Protein AF-Q6JDH8-F1 (afdb_monomer_lite)

Secondary structure (DSSP, 8-state):
--EEEPPPPTT-TTTTEEEEEEEEETTEEEEEEEEPPPPGGGHHHHHHHHHHTT--

InterPro domains:
  IPR000242 Tyrosine-specific protein phosphatase, PTPase domain [PF00102] (2-55)
  IPR000242 Tyrosine-specific protein phosphatase, PTPase domain [PR00700] (16-23)
  IPR000242 Tyrosine-specific protein phosphatase, PTPase domain [PR00700] (32-52)
  IPR000242 Tyrosine-specific protein phosphatase, PTPase domain [PS50055] (1-56)
  IPR029021 Protein-tyrosine phosphatase-like [G3DSA:3.90.190.10] (1-56)
  IPR029021 Protein-tyrosine phosphatase-like [SSF52799] (2-56)
  IPR050348 Protein-Tyrosine Phosphatase [PTHR19134] (1-56)

Radius of gyration: 11.79 Å; chains: 1; bounding box: 25×22×33 Å

pLDDT: mean 95.94, std 6.11, range [56.47, 98.38]

Organism: Canis lupus familiaris (NCBI:txid9615)

Structure (mmCIF, N/CA/C/O backbone):
data_AF-Q6JDH8-F1
#
_entry.id   AF-Q6JDH8-F1
#
loop_
_atom_site.group_PDB
_atom_site.id
_atom_site.type_symbol
_atom_site.label_atom_id
_atom_site.label_alt_id
_atom_site.label_comp_id
_atom_site.label_asym_id
_atom_site.label_entity_id
_atom_site.label_seq_id
_atom_site.pdbx_PDB_ins_code
_atom_site.Cartn_x
_atom_site.Cartn_y
_atom_site.Cartn_z
_atom_site.occupancy
_atom_site.B_iso_or_equiv
_atom_site.auth_seq_id
_atom_site.auth_comp_id
_atom_site.auth_asym_id
_atom_site.auth_atom_id
_atom_site.pdbx_PDB_model_num
ATOM 1 N N . SER A 1 1 ? -1.647 -13.860 9.841 1.00 84.62 1 SER A N 1
ATOM 2 C CA . SER A 1 1 ? -0.711 -12.916 9.200 1.00 84.62 1 SER A CA 1
ATOM 3 C C . SER A 1 1 ? -1.393 -11.565 9.088 1.00 84.62 1 SER A C 1
ATOM 5 O O . SER A 1 1 ? -2.571 -11.550 8.749 1.00 84.62 1 SER A O 1
ATOM 7 N N . THR A 1 2 ? -0.702 -10.468 9.405 1.00 96.56 2 THR A N 1
ATOM 8 C CA . THR A 1 2 ? -1.195 -9.083 9.249 1.00 96.56 2 THR A CA 1
ATOM 9 C C . THR A 1 2 ? -0.711 -8.425 7.957 1.00 96.56 2 THR A C 1
ATOM 11 O O . THR A 1 2 ? -1.150 -7.318 7.655 1.00 96.56 2 THR A O 1
ATOM 14 N N . ARG A 1 3 ? 0.166 -9.097 7.195 1.00 97.56 3 ARG A N 1
ATOM 15 C CA . ARG A 1 3 ? 0.717 -8.602 5.929 1.00 97.56 3 ARG A CA 1
ATOM 16 C C . ARG A 1 3 ? -0.402 -8.218 4.961 1.00 97.56 3 ARG A C 1
ATOM 18 O O . ARG A 1 3 ? -1.370 -8.965 4.804 1.00 97.56 3 ARG A O 1
ATOM 25 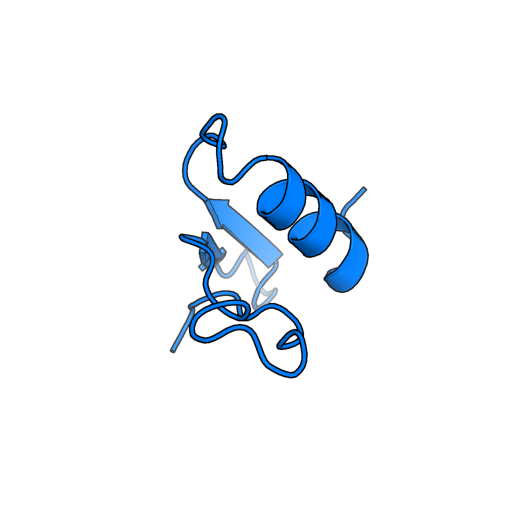N N . VAL A 1 4 ? -0.230 -7.081 4.299 1.00 97.56 4 VAL A N 1
ATOM 26 C CA . VAL A 1 4 ? -1.055 -6.693 3.156 1.00 97.56 4 VAL A CA 1
ATOM 27 C C . VAL A 1 4 ? -0.601 -7.496 1.933 1.00 97.56 4 VAL A C 1
ATOM 29 O O . VAL A 1 4 ? 0.588 -7.533 1.610 1.00 97.56 4 VAL A O 1
ATOM 32 N N . CYS A 1 5 ? -1.537 -8.186 1.285 1.00 97.50 5 CYS A N 1
ATOM 33 C CA . CYS A 1 5 ? -1.270 -8.975 0.084 1.00 97.50 5 CYS A CA 1
ATOM 34 C C . CYS A 1 5 ? -1.933 -8.297 -1.107 1.00 97.50 5 CYS A C 1
ATOM 36 O O . CYS A 1 5 ? -3.144 -8.078 -1.070 1.00 97.50 5 CYS A O 1
ATOM 38 N N . LEU A 1 6 ? -1.151 -8.013 -2.144 1.00 97.69 6 LEU A N 1
ATOM 39 C CA . LEU A 1 6 ? -1.675 -7.489 -3.400 1.00 97.69 6 LEU A CA 1
ATOM 40 C C . LEU A 1 6 ? -2.226 -8.626 -4.264 1.00 97.69 6 LEU A C 1
ATOM 42 O O . LEU A 1 6 ? -1.853 -9.791 -4.086 1.00 97.69 6 LEU A O 1
ATOM 46 N N . GLN A 1 7 ? -3.088 -8.305 -5.227 1.00 97.81 7 GLN A N 1
ATOM 47 C CA . GLN A 1 7 ? -3.501 -9.281 -6.232 1.00 97.81 7 GLN A CA 1
ATOM 48 C C . GLN A 1 7 ? -2.270 -9.755 -7.032 1.00 97.81 7 GLN A C 1
ATOM 50 O O . GLN A 1 7 ? -1.528 -8.924 -7.563 1.00 97.81 7 GLN A O 1
ATOM 55 N N . PRO A 1 8 ? -2.011 -11.070 -7.133 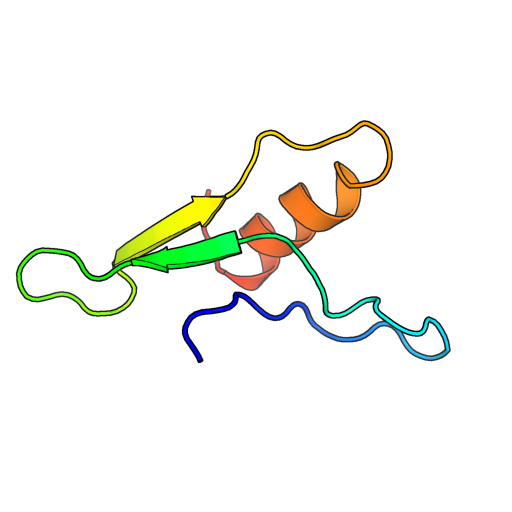1.00 97.31 8 PRO A N 1
ATOM 56 C CA . PRO A 1 8 ? -0.838 -11.570 -7.838 1.00 97.31 8 PRO A CA 1
ATOM 57 C C . PRO A 1 8 ? -0.947 -11.297 -9.341 1.00 97.31 8 PRO A C 1
ATOM 59 O O . PRO A 1 8 ? -1.972 -11.562 -9.975 1.00 97.31 8 PRO A O 1
ATOM 62 N N . ILE A 1 9 ? 0.144 -10.819 -9.931 1.00 97.19 9 ILE A N 1
ATOM 63 C CA . ILE A 1 9 ? 0.270 -10.623 -11.372 1.00 97.19 9 ILE A CA 1
ATOM 64 C C . ILE A 1 9 ? 0.710 -11.948 -11.996 1.00 97.19 9 ILE A C 1
ATOM 66 O O . ILE A 1 9 ? 1.725 -12.543 -11.623 1.00 97.19 9 ILE A O 1
ATOM 70 N N . ARG A 1 10 ? -0.064 -12.436 -12.971 1.00 96.94 10 ARG A N 1
ATOM 71 C CA . ARG A 1 10 ? 0.207 -13.722 -13.624 1.00 96.94 10 ARG A CA 1
ATOM 72 C C . ARG A 1 10 ? 1.598 -13.718 -14.266 1.00 96.94 10 ARG A C 1
ATOM 74 O O . ARG A 1 10 ? 1.874 -12.907 -15.141 1.00 96.94 10 ARG A O 1
ATOM 81 N N . GLY A 1 11 ? 2.426 -14.686 -13.878 1.00 96.44 11 GLY A N 1
ATOM 82 C CA . GLY A 1 11 ? 3.779 -14.859 -14.415 1.00 96.44 11 GLY A CA 1
ATOM 83 C C . GLY A 1 11 ? 4.856 -14.021 -13.723 1.00 96.44 11 GLY A C 1
ATOM 84 O O . GLY A 1 11 ? 6.011 -14.122 -14.122 1.00 96.44 11 GLY A O 1
ATOM 85 N N . VAL A 1 12 ? 4.510 -13.243 -12.691 1.00 97.00 12 VAL A N 1
ATOM 86 C CA . VAL A 1 12 ? 5.469 -12.453 -11.905 1.00 97.00 12 VAL A CA 1
ATOM 87 C C . VAL A 1 12 ? 5.504 -12.981 -10.473 1.00 97.00 12 VAL A C 1
ATOM 89 O O . VAL A 1 12 ? 4.587 -12.747 -9.681 1.00 97.00 12 VAL A O 1
ATOM 92 N N . GLU A 1 13 ? 6.557 -13.724 -10.144 1.00 97.62 13 GLU A N 1
ATOM 93 C CA . GLU A 1 13 ? 6.779 -14.252 -8.796 1.00 97.62 13 GLU A CA 1
ATOM 94 C C . GLU A 1 13 ? 7.008 -13.111 -7.791 1.00 97.62 13 GLU A C 1
ATOM 96 O O . GLU A 1 13 ? 7.689 -12.134 -8.095 1.00 97.62 13 GLU A O 1
ATOM 101 N N . GLY A 1 14 ? 6.405 -13.212 -6.603 1.00 96.50 14 GLY A N 1
ATOM 102 C CA . GLY A 1 14 ? 6.517 -12.198 -5.547 1.00 96.50 14 GLY A CA 1
ATOM 103 C C . GLY A 1 14 ? 5.689 -10.925 -5.764 1.00 96.50 14 GLY A C 1
ATOM 104 O O . GLY A 1 14 ? 5.723 -10.036 -4.919 1.00 96.50 14 GLY A O 1
ATOM 105 N N . SER A 1 15 ? 4.906 -10.838 -6.845 1.00 97.62 15 SER A N 1
ATOM 106 C CA . SER A 1 15 ? 4.061 -9.668 -7.151 1.00 97.62 15 SER A CA 1
ATOM 107 C C . SER A 1 15 ? 2.903 -9.432 -6.170 1.00 97.62 15 SER A C 1
ATOM 109 O O . SER A 1 15 ? 2.207 -8.424 -6.269 1.00 97.62 15 SER A O 1
ATOM 111 N N . ASP A 1 16 ? 2.669 -10.335 -5.220 1.00 97.75 16 ASP A N 1
ATOM 112 C CA . ASP A 1 16 ? 1.696 -10.167 -4.139 1.00 97.75 16 ASP A CA 1
ATOM 113 C C . ASP A 1 16 ? 2.306 -9.504 -2.888 1.00 97.75 16 ASP A C 1
ATOM 115 O O . ASP A 1 16 ? 1.593 -9.260 -1.905 1.00 97.75 16 ASP A O 1
ATOM 119 N N . TYR A 1 17 ? 3.621 -9.264 -2.881 1.00 98.06 17 TYR A N 1
ATOM 120 C CA . TYR A 1 17 ? 4.342 -8.735 -1.732 1.00 98.06 17 TYR A CA 1
ATOM 121 C C . TYR A 1 17 ? 4.439 -7.211 -1.750 1.00 98.06 17 TYR A C 1
ATOM 123 O O . TYR A 1 17 ? 4.914 -6.600 -2.700 1.00 98.06 17 TYR A O 1
ATOM 131 N N . ILE A 1 18 ? 4.090 -6.613 -0.615 1.00 98.31 18 ILE A N 1
ATOM 132 C CA . ILE A 1 18 ? 4.473 -5.257 -0.241 1.00 98.31 18 ILE A CA 1
ATOM 133 C C . ILE A 1 18 ? 4.813 -5.256 1.250 1.00 98.31 18 ILE A C 1
ATOM 135 O O . ILE A 1 18 ? 4.206 -5.991 2.038 1.00 98.31 18 ILE A O 1
ATOM 139 N N . ASN A 1 19 ? 5.795 -4.447 1.654 1.00 98.31 19 ASN A N 1
ATOM 140 C CA . ASN A 1 19 ? 6.173 -4.305 3.060 1.00 98.31 19 ASN A CA 1
ATOM 141 C C . ASN A 1 19 ? 5.178 -3.402 3.805 1.00 98.31 19 ASN A C 1
ATOM 143 O O . ASN A 1 19 ? 5.465 -2.247 4.129 1.00 98.31 19 ASN A O 1
ATOM 147 N N . ALA A 1 20 ? 3.989 -3.952 4.039 1.00 98.19 20 ALA A N 1
ATOM 148 C CA . ALA A 1 20 ? 2.902 -3.300 4.740 1.00 98.19 20 ALA A CA 1
ATOM 149 C C . ALA A 1 20 ? 2.133 -4.297 5.617 1.00 98.19 20 ALA A C 1
ATOM 151 O O . ALA A 1 20 ? 2.049 -5.493 5.320 1.00 98.19 20 ALA A O 1
ATOM 152 N N . SER A 1 21 ? 1.555 -3.808 6.710 1.00 98.38 21 SER A N 1
ATOM 153 C CA . SER A 1 21 ? 0.732 -4.590 7.635 1.00 98.38 21 SER A CA 1
ATOM 154 C C . SER A 1 21 ? -0.529 -3.834 8.035 1.00 98.38 21 SER A C 1
ATOM 156 O O . SER A 1 21 ? -0.489 -2.629 8.279 1.00 98.38 21 SER A O 1
ATOM 158 N N . PHE A 1 22 ? -1.641 -4.555 8.164 1.00 98.19 22 PHE A N 1
ATOM 159 C CA . PHE A 1 22 ? -2.850 -4.029 8.787 1.00 98.19 22 PHE A CA 1
ATOM 160 C C . PHE A 1 22 ? -2.653 -3.849 10.291 1.00 98.19 22 PHE A C 1
ATOM 162 O O . PHE A 1 22 ? -2.128 -4.741 10.962 1.00 98.19 22 PHE A O 1
ATOM 169 N N . ILE A 1 23 ? -3.134 -2.724 10.812 1.00 98.12 23 ILE A N 1
ATOM 170 C CA . ILE A 1 23 ? -3.134 -2.382 12.232 1.00 98.12 23 ILE A CA 1
ATOM 171 C C . ILE A 1 23 ? -4.576 -2.125 12.673 1.00 98.12 23 ILE A C 1
ATOM 173 O O . ILE A 1 23 ? -5.338 -1.424 12.000 1.00 98.12 23 ILE A O 1
ATOM 177 N N . ASP A 1 24 ? -4.951 -2.703 13.809 1.00 98.19 24 ASP A N 1
ATOM 178 C CA . ASP A 1 24 ? -6.262 -2.489 14.414 1.00 98.19 24 ASP A CA 1
ATOM 179 C C . ASP A 1 24 ? -6.340 -1.100 15.062 1.00 98.19 24 ASP A C 1
ATOM 181 O O . ASP A 1 24 ? -5.390 -0.618 15.679 1.00 98.19 24 ASP A O 1
ATOM 185 N N . GLY A 1 25 ? -7.497 -0.457 14.927 1.00 97.44 25 GLY A N 1
ATOM 186 C CA . GLY A 1 25 ? -7.848 0.773 15.628 1.00 97.44 25 GLY A CA 1
ATOM 187 C C . GLY A 1 25 ? -8.749 0.502 16.831 1.00 97.44 25 GLY A C 1
ATOM 188 O O . GLY A 1 25 ? -9.070 -0.641 17.169 1.00 97.44 25 GLY A O 1
ATOM 189 N N . TYR A 1 26 ? -9.220 1.565 17.484 1.00 97.31 26 TYR A N 1
ATOM 190 C CA . TYR A 1 26 ? -10.173 1.417 18.582 1.00 97.31 26 TYR A CA 1
ATOM 191 C C . TYR A 1 26 ? -11.503 0.847 18.070 1.00 97.31 26 TYR A C 1
ATOM 193 O O . TYR A 1 26 ? -12.239 1.520 17.355 1.00 97.3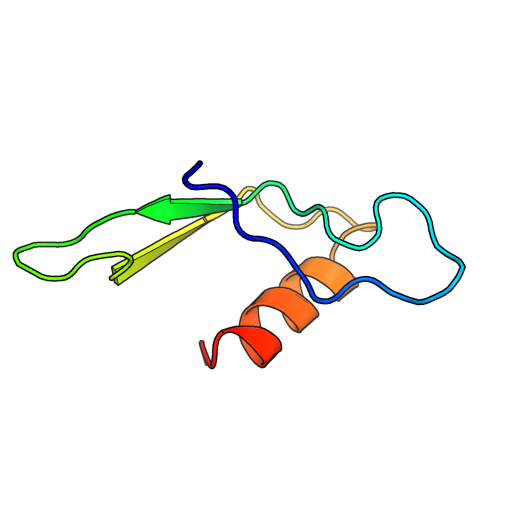1 26 TYR A O 1
ATOM 201 N N . ARG A 1 27 ? -11.816 -0.398 18.459 1.00 96.94 27 ARG A N 1
ATOM 202 C CA . ARG A 1 27 ? -13.039 -1.131 18.064 1.00 96.94 27 ARG A CA 1
ATOM 203 C C . ARG A 1 27 ? -13.213 -1.340 16.550 1.00 96.94 27 ARG A C 1
ATOM 205 O O . ARG A 1 27 ? -14.314 -1.661 16.113 1.00 96.94 27 ARG A O 1
ATOM 212 N N . GLN A 1 28 ? -12.147 -1.219 15.762 1.00 97.25 28 GLN A N 1
ATOM 213 C CA . GLN A 1 28 ? -12.172 -1.451 14.319 1.00 97.25 28 GLN A CA 1
ATOM 214 C C . GLN A 1 28 ? -10.946 -2.268 13.912 1.00 97.25 28 GLN A C 1
ATOM 216 O O . GLN A 1 28 ? -9.815 -1.803 14.037 1.00 97.25 28 GLN A O 1
ATOM 221 N N . GLN A 1 29 ? -11.164 -3.489 13.425 1.00 96.44 29 GLN A N 1
ATOM 222 C CA . GLN A 1 29 ? -10.076 -4.309 12.889 1.00 96.44 29 GLN A CA 1
ATOM 223 C C . GLN A 1 29 ? -9.582 -3.750 11.556 1.00 96.44 29 GLN A C 1
ATOM 225 O O . GLN A 1 29 ? -10.389 -3.259 10.764 1.00 96.44 29 GLN A O 1
ATOM 230 N N . LYS A 1 30 ? -8.272 -3.862 11.299 1.00 95.19 30 LYS A N 1
ATOM 231 C CA . LYS A 1 30 ? -7.624 -3.401 10.057 1.00 95.19 30 LYS A CA 1
ATOM 232 C C . LYS A 1 30 ? -7.957 -1.944 9.703 1.00 95.19 30 LYS A C 1
ATOM 234 O O . LYS A 1 30 ? -8.163 -1.613 8.539 1.00 95.19 30 LYS A O 1
ATOM 239 N N . ALA A 1 31 ? -8.046 -1.087 10.717 1.00 96.75 31 ALA A N 1
ATOM 240 C CA . ALA A 1 31 ? -8.396 0.320 10.546 1.00 96.75 31 ALA A CA 1
ATOM 241 C C . ALA A 1 31 ? -7.307 1.111 9.809 1.00 96.75 31 ALA A C 1
ATOM 243 O O . ALA A 1 31 ? -7.611 2.098 9.146 1.00 96.75 31 ALA A O 1
ATOM 244 N N . TYR A 1 32 ? -6.050 0.676 9.925 1.00 97.00 32 TYR A N 1
ATOM 245 C CA . TYR A 1 32 ? -4.905 1.348 9.322 1.00 97.00 32 TYR A CA 1
ATOM 246 C C . TYR A 1 32 ? -4.015 0.364 8.569 1.00 97.00 32 TYR A C 1
ATOM 248 O O . TYR A 1 32 ? -3.983 -0.832 8.872 1.00 97.00 32 TYR A O 1
ATOM 256 N N . ILE A 1 33 ? -3.234 0.899 7.633 1.00 98.00 33 ILE A N 1
ATOM 257 C CA . ILE A 1 33 ? -2.114 0.206 7.001 1.00 98.00 33 ILE A CA 1
ATOM 258 C C . ILE A 1 33 ? -0.834 0.926 7.418 1.00 98.00 33 ILE A C 1
ATOM 260 O O . ILE A 1 33 ? -0.660 2.110 7.139 1.00 98.00 33 ILE A O 1
ATOM 264 N N . ALA A 1 34 ? 0.065 0.208 8.085 1.00 98.00 34 ALA A N 1
ATOM 265 C CA . ALA A 1 34 ? 1.424 0.667 8.335 1.00 98.00 34 ALA A CA 1
ATOM 266 C C . ALA A 1 34 ? 2.341 0.110 7.242 1.00 98.00 34 ALA A C 1
ATOM 268 O O . ALA A 1 34 ? 2.373 -1.101 7.028 1.00 98.00 34 ALA A O 1
ATOM 269 N N . THR A 1 35 ? 3.082 0.981 6.561 1.00 98.19 35 THR A N 1
ATOM 270 C CA . THR A 1 35 ? 4.002 0.622 5.474 1.00 98.19 35 THR A CA 1
ATOM 271 C C . THR A 1 35 ? 5.271 1.456 5.559 1.00 98.19 35 THR A C 1
ATOM 273 O O . THR A 1 35 ? 5.265 2.560 6.108 1.00 98.19 35 THR A O 1
ATOM 276 N N . GLN A 1 36 ? 6.362 0.939 5.000 1.00 97.94 36 GLN A N 1
AT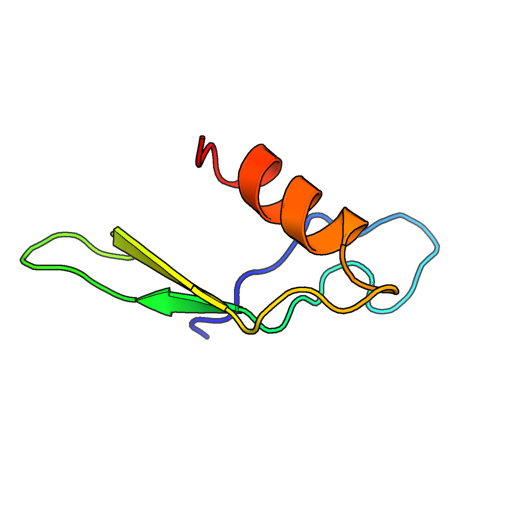OM 277 C CA . GLN A 1 36 ? 7.533 1.766 4.720 1.00 97.94 36 GLN A CA 1
ATOM 278 C C . GLN A 1 36 ? 7.202 2.867 3.700 1.00 97.94 36 GLN A C 1
ATOM 280 O O . GLN A 1 36 ? 6.243 2.746 2.931 1.00 97.94 36 GLN A O 1
ATOM 285 N N . GLY A 1 37 ? 8.044 3.903 3.647 1.00 96.75 37 GLY A N 1
ATOM 286 C CA . GLY A 1 37 ? 8.043 4.823 2.511 1.00 96.75 37 GLY A CA 1
ATOM 287 C C . GLY A 1 37 ? 8.316 4.057 1.206 1.00 96.75 37 GLY A C 1
ATOM 288 O O . GLY A 1 37 ? 9.175 3.162 1.211 1.00 96.75 37 GLY A O 1
ATOM 289 N N . PRO A 1 38 ? 7.588 4.354 0.113 1.00 97.00 38 PRO A N 1
ATOM 290 C CA . PRO A 1 38 ? 7.813 3.681 -1.159 1.00 97.00 38 PRO A CA 1
ATOM 291 C C . PRO A 1 38 ? 9.241 3.935 -1.651 1.00 97.00 38 PRO A C 1
ATOM 293 O O . PRO A 1 38 ? 9.763 5.047 -1.545 1.00 97.00 38 PRO A O 1
ATOM 296 N N . LEU A 1 39 ? 9.869 2.884 -2.175 1.00 97.50 39 LEU A N 1
ATOM 297 C CA . LEU A 1 39 ? 11.135 2.971 -2.898 1.00 97.50 39 LEU A CA 1
ATOM 298 C C . LEU A 1 39 ? 10.839 3.286 -4.369 1.00 97.50 39 LEU A C 1
ATOM 300 O O . LEU A 1 39 ? 9.689 3.191 -4.812 1.00 97.50 39 LEU A O 1
ATOM 304 N N . ALA A 1 40 ? 11.867 3.629 -5.145 1.00 97.50 40 ALA A N 1
ATOM 305 C CA . ALA A 1 40 ? 11.696 3.901 -6.572 1.00 97.50 40 ALA A CA 1
ATOM 306 C C . ALA A 1 40 ? 11.057 2.699 -7.296 1.00 97.50 40 ALA A C 1
ATOM 308 O O . ALA A 1 40 ? 10.131 2.862 -8.083 1.00 97.50 40 ALA A O 1
ATOM 309 N N . GLU A 1 41 ? 11.490 1.491 -6.948 1.00 96.75 41 GLU A N 1
ATOM 310 C CA . GLU A 1 41 ? 11.038 0.218 -7.505 1.00 96.75 41 GLU A CA 1
ATOM 311 C C . GLU A 1 41 ? 9.695 -0.288 -6.949 1.00 96.75 41 GLU A C 1
ATOM 313 O O . GLU A 1 41 ? 9.093 -1.164 -7.557 1.00 96.75 41 GLU A O 1
ATOM 318 N N . THR A 1 42 ? 9.196 0.256 -5.829 1.00 97.62 42 THR A N 1
ATOM 319 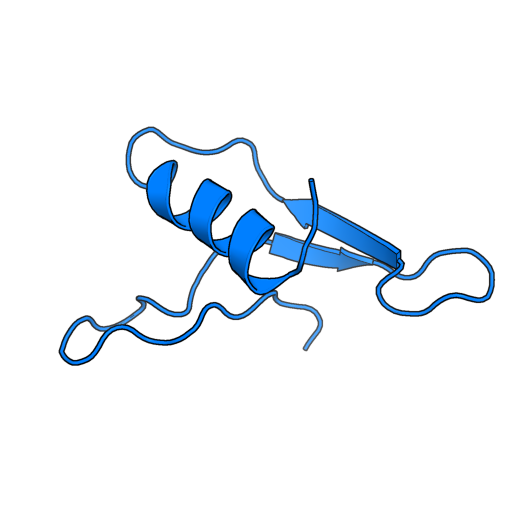C CA . THR A 1 42 ? 7.921 -0.168 -5.204 1.00 97.62 42 THR A CA 1
ATOM 320 C C . THR A 1 42 ? 6.838 0.909 -5.226 1.00 97.62 42 THR A C 1
ATOM 322 O O . THR A 1 42 ? 5.789 0.763 -4.597 1.00 97.62 42 THR A O 1
ATOM 325 N N . THR A 1 43 ? 7.062 2.002 -5.960 1.00 97.81 43 THR A N 1
ATOM 326 C CA . THR A 1 43 ? 6.090 3.099 -6.061 1.00 97.81 43 THR A CA 1
ATOM 327 C C . THR A 1 43 ? 4.784 2.636 -6.717 1.00 97.81 43 THR A C 1
ATOM 329 O O . THR A 1 43 ? 3.707 3.010 -6.257 1.00 97.81 43 THR A O 1
ATOM 332 N N . GLU A 1 44 ? 4.852 1.783 -7.743 1.00 97.31 44 GLU A N 1
ATOM 333 C CA . GLU A 1 44 ? 3.654 1.226 -8.389 1.00 97.31 44 GLU A CA 1
ATOM 334 C C . GLU A 1 44 ? 2.877 0.292 -7.453 1.00 97.31 44 GLU A C 1
ATOM 336 O O . GLU A 1 44 ? 1.657 0.415 -7.338 1.00 97.31 44 GLU A O 1
ATOM 341 N N . ASP A 1 45 ? 3.573 -0.581 -6.720 1.00 97.81 45 ASP A N 1
ATOM 342 C CA . ASP A 1 45 ? 2.952 -1.477 -5.738 1.00 97.81 45 ASP A CA 1
ATOM 343 C C . ASP A 1 45 ? 2.281 -0.708 -4.596 1.00 97.81 45 ASP A C 1
ATOM 345 O O . ASP A 1 45 ? 1.205 -1.095 -4.139 1.00 97.81 45 ASP A O 1
ATOM 349 N N . PHE A 1 46 ? 2.865 0.414 -4.167 1.00 97.88 46 PHE A N 1
ATOM 350 C CA . PHE A 1 46 ? 2.261 1.295 -3.170 1.00 97.88 46 PHE A CA 1
ATOM 351 C C . PHE A 1 46 ? 0.931 1.886 -3.658 1.00 97.88 46 PHE A C 1
ATOM 353 O O . PHE A 1 46 ? -0.070 1.821 -2.945 1.00 97.88 46 PHE A O 1
ATOM 360 N N . TRP A 1 47 ? 0.879 2.415 -4.884 1.00 97.50 47 TRP A N 1
ATOM 361 C CA . TRP A 1 47 ? -0.373 2.935 -5.450 1.00 97.50 47 TRP A CA 1
ATOM 362 C C . TRP A 1 47 ? -1.403 1.833 -5.698 1.00 97.50 47 TRP A C 1
ATOM 364 O O . TRP A 1 47 ? -2.592 2.023 -5.437 1.00 97.50 47 TRP A O 1
ATOM 374 N N . ARG A 1 48 ? -0.951 0.659 -6.143 1.00 97.50 48 ARG A N 1
ATOM 375 C CA . ARG A 1 48 ? -1.801 -0.519 -6.315 1.00 97.50 48 ARG A CA 1
ATOM 376 C C . ARG A 1 48 ? -2.418 -0.970 -4.995 1.00 97.50 48 ARG A C 1
ATOM 378 O O . ARG A 1 48 ? -3.612 -1.248 -4.962 1.00 97.50 48 ARG A O 1
ATOM 385 N N . MET A 1 49 ? -1.654 -0.951 -3.902 1.00 97.62 49 MET A N 1
ATOM 386 C CA . MET A 1 49 ? -2.159 -1.224 -2.555 1.00 97.62 49 MET A CA 1
ATOM 387 C C . MET A 1 49 ? -3.307 -0.282 -2.172 1.00 97.62 49 MET A C 1
ATOM 389 O O . MET A 1 49 ? -4.337 -0.740 -1.683 1.00 97.62 49 MET A O 1
ATOM 393 N N . LEU A 1 50 ? -3.140 1.025 -2.398 1.00 96.19 50 LEU A N 1
ATOM 394 C CA . LEU A 1 50 ? -4.163 2.027 -2.088 1.00 96.19 50 LEU A CA 1
ATOM 395 C C . LEU A 1 50 ? -5.446 1.795 -2.893 1.00 96.19 50 LEU A C 1
ATOM 397 O O . LEU A 1 50 ? -6.543 1.810 -2.331 1.00 96.19 50 LEU A O 1
ATOM 401 N N . TRP A 1 51 ? -5.297 1.511 -4.189 1.00 96.56 51 TRP A N 1
ATOM 402 C CA . TRP A 1 51 ? -6.413 1.212 -5.081 1.00 96.56 51 TRP A CA 1
ATOM 403 C C . TRP A 1 51 ? -7.161 -0.067 -4.676 1.00 96.56 51 TRP A C 1
ATOM 405 O O . TRP A 1 51 ? -8.376 -0.041 -4.491 1.00 96.56 51 TRP A O 1
ATOM 415 N N . GLU A 1 52 ? -6.448 -1.180 -4.479 1.00 96.69 52 GLU A N 1
ATOM 416 C CA . GLU A 1 52 ? -7.039 -2.477 -4.117 1.00 96.69 52 GLU A CA 1
ATOM 417 C C . GLU A 1 52 ? -7.730 -2.456 -2.740 1.00 96.69 52 GLU A C 1
ATOM 419 O O . GLU A 1 52 ? -8.693 -3.194 -2.514 1.00 96.69 52 GLU A O 1
ATOM 424 N N . HIS A 1 53 ? -7.277 -1.592 -1.825 1.00 93.19 53 HIS A N 1
ATOM 425 C CA . HIS A 1 53 ? -7.846 -1.436 -0.484 1.00 93.19 53 HIS A CA 1
ATOM 426 C C . HIS A 1 53 ? -8.754 -0.211 -0.314 1.00 93.19 53 HIS A C 1
ATOM 428 O O . HIS A 1 53 ? -9.104 0.118 0.820 1.00 93.19 53 HIS A O 1
ATOM 434 N N . ASN A 1 54 ? -9.182 0.436 -1.407 1.00 90.50 54 ASN A N 1
ATOM 435 C CA . ASN A 1 54 ? -10.092 1.593 -1.394 1.00 90.50 54 ASN A CA 1
ATOM 436 C C . ASN A 1 54 ? -9.667 2.690 -0.400 1.00 90.50 54 ASN A C 1
ATOM 438 O O . ASN A 1 54 ? -10.491 3.253 0.320 1.00 90.50 54 ASN A O 1
ATOM 442 N N . SER A 1 55 ? -8.366 2.947 -0.322 1.00 80.56 55 SER A N 1
ATOM 443 C CA . SER A 1 55 ? -7.775 3.943 0.567 1.00 80.56 55 SER A CA 1
ATOM 444 C C . SER A 1 55 ? -7.336 5.136 -0.280 1.00 80.56 55 SER A C 1
ATOM 446 O O . SER A 1 55 ? -6.298 5.072 -0.932 1.00 80.56 55 SER A O 1
ATOM 448 N N . THR A 1 56 ? -8.166 6.181 -0.330 1.00 56.47 56 THR A N 1
ATOM 449 C CA . THR A 1 56 ? -7.892 7.460 -1.020 1.00 56.47 56 THR A CA 1
ATOM 450 C C . THR A 1 56 ? -7.289 8.492 -0.089 1.00 56.47 56 THR A C 1
ATOM 452 O O . THR A 1 56 ? -7.847 8.632 1.025 1.00 56.47 56 THR A O 1
#

Sequence (56 aa):
STRVCLQPIRGVEGSDYINASFIDGYRQQKAYIATQGPLAETTEDFWRMLWEHNST

Foldseek 3Di:
DQAQFADDDPPDPPSRDFQKGFDADDVGGSPDIDHDDADPVCPVVVV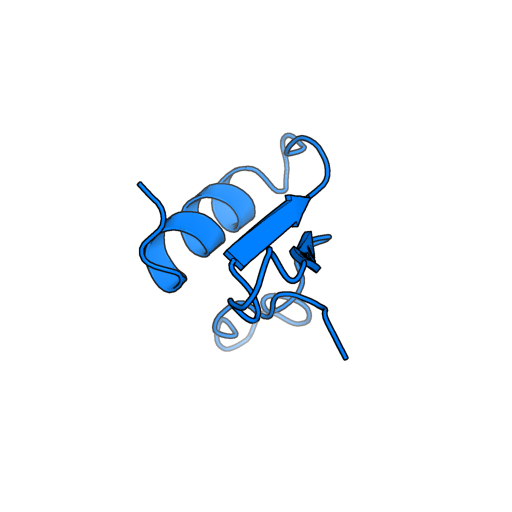SSCVVVVND